Protein AF-A0A8S8YKF8-F1 (afdb_monomer_lite)

Radius of gyration: 20.19 Å; chains: 1; bounding box: 40×38×41 Å

pLDDT: mean 71.13, std 14.51, range [47.56, 96.25]

Foldseek 3Di:
DPPPVPPPPPPPPPPDDVVVVVVVVVVVVVVVVVQVVCCVVDPPDDRPVPVPVVCCVPVVVVVVVVPD

Structure (mmCIF, N/CA/C/O backbone):
data_AF-A0A8S8YKF8-F1
#
_entry.id   AF-A0A8S8YKF8-F1
#
loop_
_atom_site.group_PDB
_atom_site.id
_atom_site.type_symbol
_atom_site.label_atom_id
_atom_site.label_alt_id
_atom_site.label_comp_id
_atom_site.label_asym_id
_atom_site.label_entity_id
_atom_site.label_seq_id
_atom_site.pdbx_PDB_ins_code
_atom_site.Cartn_x
_atom_site.Cartn_y
_atom_site.Cartn_z
_atom_site.occupancy
_atom_site.B_iso_or_equiv
_atom_site.auth_seq_id
_atom_site.auth_comp_id
_atom_site.auth_asym_id
_atom_site.auth_atom_id
_atom_site.pdbx_PDB_model_num
ATOM 1 N N . MET A 1 1 ? 1.724 32.294 -21.409 1.00 47.56 1 MET A N 1
ATOM 2 C CA . MET A 1 1 ? 0.990 31.015 -21.429 1.00 47.56 1 MET A CA 1
ATOM 3 C C . MET A 1 1 ? 2.039 29.930 -21.515 1.00 47.56 1 MET A C 1
ATOM 5 O O . MET A 1 1 ? 2.851 29.998 -22.426 1.00 47.56 1 MET A O 1
ATOM 9 N N . PHE A 1 2 ? 2.115 29.050 -20.518 1.00 57.03 2 PHE A N 1
ATOM 10 C CA . PHE A 1 2 ? 2.966 27.865 -20.593 1.00 57.03 2 PHE A CA 1
ATOM 11 C C . PHE A 1 2 ? 2.191 26.821 -21.397 1.00 57.03 2 PHE A C 1
ATOM 13 O O . PHE A 1 2 ? 1.037 26.553 -21.073 1.00 57.03 2 PHE A O 1
ATOM 20 N N . ASP A 1 3 ? 2.783 26.333 -22.482 1.00 57.31 3 ASP A N 1
ATOM 21 C CA . ASP A 1 3 ? 2.198 25.304 -23.337 1.00 57.31 3 ASP A CA 1
ATOM 22 C C . ASP A 1 3 ? 2.107 23.992 -22.546 1.00 57.31 3 ASP A C 1
ATOM 24 O O . ASP A 1 3 ? 3.129 23.402 -22.195 1.00 57.31 3 ASP A O 1
ATOM 28 N N . GLU A 1 4 ? 0.892 23.515 -22.266 1.00 56.81 4 GLU A N 1
ATOM 29 C CA . GLU A 1 4 ? 0.668 22.194 -21.651 1.00 56.81 4 GLU A CA 1
ATOM 30 C C . GLU A 1 4 ? 1.170 21.045 -22.550 1.00 56.81 4 GLU A C 1
ATOM 32 O O . GLU A 1 4 ? 1.328 19.921 -22.087 1.00 56.81 4 GLU A O 1
ATOM 37 N N . SER A 1 5 ? 1.495 21.336 -23.816 1.00 60.22 5 SER A N 1
ATOM 38 C CA . SER A 1 5 ? 2.100 20.419 -24.789 1.00 60.22 5 SER A CA 1
ATOM 39 C 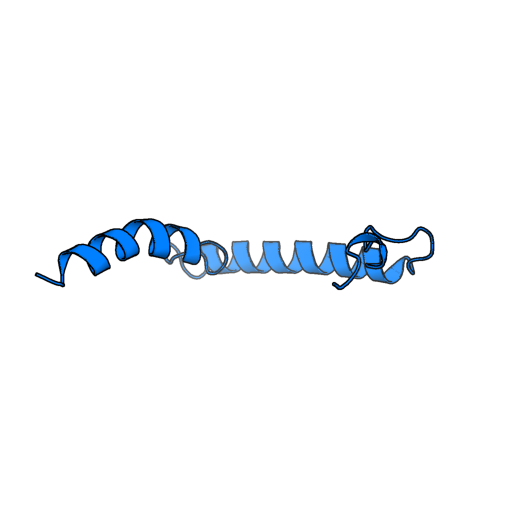C . SER A 1 5 ? 3.624 20.242 -24.650 1.00 60.22 5 SER A C 1
ATOM 41 O O . SER A 1 5 ? 4.203 19.399 -25.330 1.00 60.22 5 SER A O 1
ATOM 43 N N . MET A 1 6 ? 4.286 21.018 -23.778 1.00 57.06 6 MET A N 1
ATOM 44 C CA . MET A 1 6 ? 5.725 20.908 -23.475 1.00 57.06 6 MET A CA 1
ATOM 45 C C . MET A 1 6 ? 6.029 20.163 -22.171 1.00 57.06 6 MET A C 1
ATOM 47 O O . MET A 1 6 ? 7.192 20.056 -21.778 1.00 57.06 6 MET A O 1
ATOM 51 N N . LEU A 1 7 ? 5.011 19.661 -21.476 1.00 62.91 7 LEU A N 1
ATOM 52 C CA . LEU A 1 7 ? 5.234 18.800 -20.325 1.00 62.91 7 LEU A CA 1
ATOM 53 C C . LEU A 1 7 ? 5.624 17.417 -20.866 1.00 62.91 7 LEU A C 1
ATOM 55 O O . LEU A 1 7 ? 4.811 16.813 -21.566 1.00 62.91 7 LEU A O 1
ATOM 59 N N . PRO A 1 8 ? 6.859 16.929 -20.623 1.00 61.66 8 PRO A N 1
ATOM 60 C CA . PRO A 1 8 ? 7.246 15.597 -21.061 1.00 61.66 8 PRO A CA 1
ATOM 61 C C . PRO A 1 8 ? 6.244 14.603 -20.484 1.00 61.66 8 PRO A C 1
ATOM 63 O O . PRO A 1 8 ? 5.932 14.654 -19.293 1.00 61.66 8 PRO A O 1
ATOM 66 N N . ASP A 1 9 ? 5.718 13.745 -21.350 1.00 56.94 9 ASP A N 1
ATOM 67 C CA . ASP A 1 9 ? 4.778 12.700 -20.981 1.00 56.94 9 ASP A CA 1
ATOM 68 C C . ASP A 1 9 ? 5.484 11.793 -19.958 1.00 56.94 9 ASP A C 1
ATOM 70 O O . ASP A 1 9 ? 6.363 11.002 -20.292 1.00 56.94 9 ASP A O 1
ATOM 74 N N . VAL A 1 10 ? 5.181 11.974 -18.670 1.00 58.44 10 VAL A N 1
ATOM 75 C CA . VAL A 1 10 ? 5.768 11.216 -17.544 1.00 58.44 10 VAL A CA 1
ATOM 76 C C . VAL A 1 10 ? 5.219 9.784 -17.473 1.00 58.44 10 VAL A C 1
ATOM 78 O O . VAL A 1 10 ? 5.229 9.133 -16.427 1.00 58.44 10 VAL A O 1
ATOM 81 N N . THR A 1 11 ? 4.713 9.278 -18.593 1.00 62.53 11 THR A N 1
ATOM 82 C CA . THR A 1 11 ? 4.213 7.926 -18.775 1.00 62.53 11 THR A CA 1
ATOM 83 C C . THR A 1 11 ? 5.390 7.001 -19.069 1.00 62.53 11 THR A C 1
ATOM 85 O O . THR A 1 11 ? 5.648 6.667 -20.214 1.00 62.53 11 THR A O 1
ATOM 88 N N . LEU A 1 12 ? 6.123 6.614 -18.014 1.00 56.44 12 LEU A N 1
ATOM 89 C CA . LEU A 1 12 ? 7.118 5.526 -17.996 1.00 56.44 12 LEU A CA 1
ATOM 90 C C . LEU A 1 12 ? 7.841 5.335 -19.348 1.00 56.44 12 LEU A C 1
ATOM 92 O O . LEU A 1 12 ? 7.516 4.409 -20.096 1.00 56.44 12 LEU A O 1
ATOM 96 N N . GLY A 1 13 ? 8.780 6.225 -19.687 1.00 62.62 13 GLY A N 1
ATOM 97 C CA . GLY A 1 13 ? 9.477 6.175 -20.977 1.00 62.62 13 GLY A CA 1
ATOM 98 C C . GLY A 1 13 ? 10.105 4.797 -21.221 1.00 62.62 13 GLY A C 1
ATOM 99 O O . GLY A 1 13 ? 10.628 4.183 -20.289 1.00 62.62 13 GLY A O 1
ATOM 100 N N . GLU A 1 14 ? 10.051 4.285 -22.456 1.00 59.94 14 GLU A N 1
ATOM 101 C CA . GLU A 1 14 ? 10.591 2.956 -22.812 1.00 59.94 14 GLU A CA 1
ATOM 102 C C . GLU A 1 14 ? 12.054 2.744 -22.359 1.00 59.94 14 GLU A C 1
ATOM 104 O O . GLU A 1 14 ? 12.443 1.610 -22.086 1.00 59.94 14 GLU A O 1
ATOM 109 N N . ASP A 1 15 ? 12.815 3.831 -22.178 1.00 62.84 15 ASP A N 1
ATOM 110 C CA . ASP A 1 15 ? 14.205 3.870 -21.697 1.00 62.84 15 ASP A CA 1
ATOM 111 C C . ASP A 1 15 ? 14.380 3.937 -20.164 1.00 62.84 15 ASP A C 1
ATOM 113 O O . ASP A 1 15 ? 15.491 4.127 -19.660 1.00 62.84 15 ASP A O 1
ATOM 117 N N . GLU A 1 16 ? 13.316 3.795 -19.372 1.00 61.12 16 GLU A N 1
ATOM 118 C CA . GLU A 1 16 ? 13.462 3.794 -17.918 1.00 61.12 16 GLU A CA 1
ATOM 119 C C . GLU A 1 16 ? 14.266 2.586 -17.423 1.00 61.12 16 GLU A C 1
ATOM 121 O O . GLU A 1 16 ? 13.956 1.437 -17.771 1.00 61.12 16 GLU A O 1
ATOM 126 N N . PRO A 1 17 ? 15.258 2.803 -16.535 1.00 72.44 17 PRO A N 1
ATOM 127 C CA . PRO A 1 17 ? 16.048 1.713 -15.997 1.00 72.44 17 PRO A CA 1
ATOM 128 C C . PRO A 1 17 ? 15.111 0.734 -15.294 1.00 72.44 17 PRO A C 1
ATOM 130 O O . PRO A 1 17 ? 14.335 1.125 -14.422 1.00 72.44 17 PRO A O 1
ATOM 133 N N . ALA A 1 18 ? 15.210 -0.555 -15.633 1.00 73.06 18 ALA A N 1
ATOM 134 C CA . ALA A 1 18 ? 14.379 -1.614 -15.048 1.00 73.06 18 ALA A CA 1
ATOM 135 C C . ALA A 1 18 ? 14.342 -1.556 -13.506 1.00 73.06 18 ALA A C 1
ATOM 137 O O . ALA A 1 18 ? 13.334 -1.884 -12.882 1.00 73.06 18 ALA A O 1
ATOM 138 N N . MET A 1 19 ? 15.417 -1.051 -12.896 1.00 75.56 19 MET A N 1
ATOM 139 C CA . MET A 1 19 ? 15.523 -0.794 -11.463 1.00 75.56 19 MET A CA 1
ATOM 140 C C . MET A 1 19 ? 14.458 0.174 -10.915 1.00 75.56 19 MET A C 1
ATOM 142 O O . MET A 1 19 ? 13.955 -0.051 -9.819 1.00 75.56 19 MET A O 1
ATOM 146 N N . ALA A 1 20 ? 14.069 1.221 -11.649 1.00 79.31 20 ALA A N 1
ATOM 147 C CA . ALA A 1 20 ? 13.042 2.173 -11.214 1.00 79.31 20 ALA A CA 1
ATOM 148 C C . ALA A 1 20 ? 11.665 1.502 -11.091 1.00 79.31 20 ALA A C 1
ATOM 150 O O . ALA A 1 20 ? 10.973 1.676 -10.088 1.00 79.31 20 ALA A O 1
ATOM 151 N N . LYS A 1 21 ? 11.310 0.648 -12.059 1.00 80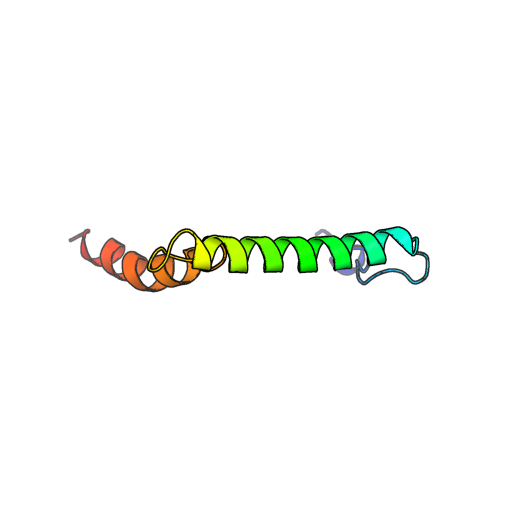.50 21 LYS A N 1
ATOM 152 C CA . LYS A 1 21 ? 10.067 -0.142 -12.040 1.00 80.50 21 LYS A CA 1
ATOM 153 C C . LYS A 1 21 ? 10.054 -1.126 -10.869 1.00 80.50 21 LYS A C 1
ATOM 155 O O . LYS A 1 21 ? 9.047 -1.254 -10.178 1.00 80.50 21 LYS A O 1
ATOM 160 N N . VAL A 1 22 ? 11.190 -1.767 -10.592 1.00 87.81 22 VAL A N 1
ATOM 161 C CA . VAL A 1 22 ? 11.343 -2.658 -9.432 1.00 87.81 22 VAL A CA 1
ATOM 162 C C . VAL A 1 22 ? 11.171 -1.889 -8.120 1.00 87.81 22 VAL A C 1
ATOM 164 O O . VAL A 1 22 ? 10.418 -2.331 -7.256 1.00 87.81 22 VAL A O 1
ATOM 167 N N . LEU A 1 23 ? 11.807 -0.724 -7.974 1.00 88.56 23 LEU A N 1
ATOM 168 C CA . LEU A 1 23 ? 11.671 0.110 -6.777 1.00 88.56 23 LEU A CA 1
ATOM 169 C C . LEU A 1 23 ? 10.234 0.598 -6.567 1.00 88.56 23 LEU A C 1
ATOM 171 O O . LEU A 1 23 ? 9.764 0.604 -5.432 1.00 88.56 23 LEU A O 1
ATOM 175 N N . LEU A 1 24 ? 9.519 0.943 -7.641 1.00 86.12 24 LEU A N 1
ATOM 176 C CA . LEU A 1 24 ? 8.106 1.318 -7.580 1.00 86.12 24 LEU A CA 1
ATOM 177 C C . LEU A 1 24 ? 7.241 0.160 -7.067 1.00 86.12 24 LEU A C 1
ATOM 179 O O . LEU A 1 24 ? 6.448 0.343 -6.145 1.00 86.12 24 LEU A O 1
ATOM 183 N N . VAL A 1 25 ? 7.435 -1.050 -7.595 1.00 90.81 25 VAL A N 1
ATOM 184 C CA . VAL A 1 25 ? 6.697 -2.241 -7.141 1.00 90.81 25 VAL A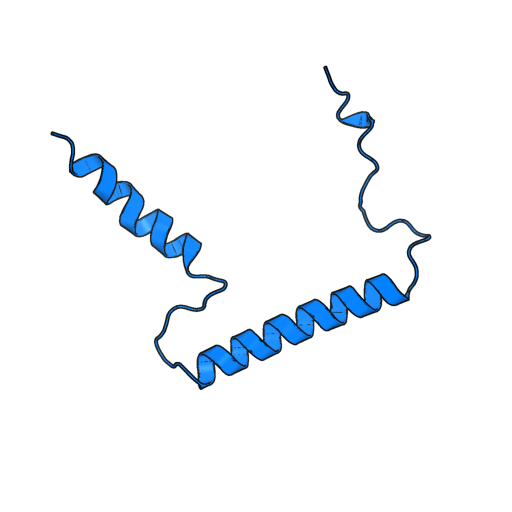 CA 1
ATOM 185 C C . VAL A 1 25 ? 7.014 -2.566 -5.680 1.00 90.81 25 VAL A C 1
ATOM 187 O O . VAL A 1 25 ? 6.102 -2.801 -4.887 1.00 90.81 25 VAL A O 1
ATOM 190 N N . VAL A 1 26 ? 8.291 -2.533 -5.293 1.00 94.19 26 VAL A N 1
ATOM 191 C CA . VAL A 1 26 ? 8.719 -2.775 -3.907 1.00 94.19 26 VAL A CA 1
ATOM 192 C C . VAL A 1 26 ? 8.147 -1.717 -2.962 1.00 94.19 26 VAL A C 1
ATOM 194 O O . VAL A 1 26 ? 7.706 -2.056 -1.865 1.00 94.19 26 VAL A O 1
ATOM 197 N N . SER A 1 27 ? 8.092 -0.453 -3.390 1.00 91.81 27 SER A N 1
ATOM 198 C CA . SER A 1 27 ? 7.497 0.640 -2.619 1.00 91.81 27 SER A CA 1
ATOM 199 C C . SER A 1 27 ? 6.008 0.406 -2.358 1.00 91.81 27 SER A C 1
ATOM 201 O O . SER A 1 27 ? 5.570 0.509 -1.211 1.00 91.81 27 SER A O 1
ATOM 203 N N . ILE A 1 28 ? 5.245 0.008 -3.381 1.00 92.75 28 ILE A N 1
ATOM 204 C CA . ILE A 1 28 ? 3.812 -0.288 -3.247 1.00 92.75 28 ILE A CA 1
ATOM 205 C C . ILE A 1 28 ? 3.590 -1.467 -2.293 1.00 92.75 28 ILE A C 1
ATOM 207 O O . ILE A 1 28 ? 2.786 -1.367 -1.366 1.00 92.75 28 ILE A O 1
ATOM 211 N N . LEU A 1 29 ? 4.328 -2.566 -2.472 1.00 96.25 29 LEU A N 1
ATOM 212 C CA . LEU A 1 29 ? 4.214 -3.740 -1.603 1.00 96.25 29 LEU A CA 1
ATOM 213 C C . LEU A 1 29 ? 4.587 -3.418 -0.150 1.00 96.25 29 LEU A C 1
ATOM 215 O O . LEU A 1 29 ? 3.894 -3.844 0.773 1.00 96.25 29 LEU A O 1
ATOM 219 N N . GLY A 1 30 ? 5.644 -2.628 0.058 1.00 94.81 30 GLY A N 1
ATOM 220 C CA . GLY A 1 30 ? 6.055 -2.164 1.381 1.00 94.81 30 GLY A CA 1
ATOM 221 C C . GLY A 1 30 ? 4.986 -1.302 2.053 1.00 94.81 30 GLY A C 1
ATOM 222 O O . GLY A 1 30 ? 4.650 -1.533 3.213 1.00 94.81 30 GLY A O 1
ATOM 223 N N . ALA A 1 31 ? 4.391 -0.362 1.316 1.00 92.75 31 ALA A N 1
ATOM 224 C CA . ALA A 1 31 ? 3.298 0.464 1.819 1.00 92.75 31 ALA A CA 1
ATOM 225 C C . ALA A 1 31 ? 2.077 -0.386 2.212 1.00 92.75 31 ALA A C 1
ATOM 227 O O . ALA A 1 31 ? 1.526 -0.204 3.297 1.00 92.75 31 ALA A O 1
ATOM 228 N N . MET A 1 32 ? 1.689 -1.362 1.383 1.00 92.94 32 MET A N 1
ATOM 229 C CA . MET A 1 32 ? 0.587 -2.278 1.696 1.00 92.94 32 MET A CA 1
ATOM 230 C C . MET A 1 32 ? 0.869 -3.118 2.945 1.00 92.94 32 MET A C 1
ATOM 232 O O . MET A 1 32 ? -0.002 -3.247 3.803 1.00 92.94 32 MET A O 1
ATOM 236 N N . ALA A 1 33 ? 2.083 -3.655 3.081 1.00 94.62 33 ALA A N 1
ATOM 237 C CA . ALA A 1 33 ? 2.473 -4.437 4.250 1.00 94.62 33 ALA A CA 1
ATOM 238 C C . ALA A 1 33 ? 2.402 -3.610 5.543 1.00 94.62 33 ALA A C 1
ATOM 240 O O . ALA A 1 33 ? 1.869 -4.083 6.545 1.00 94.62 33 ALA A O 1
ATOM 241 N N . LEU A 1 34 ? 2.880 -2.361 5.513 1.00 92.62 34 LEU A N 1
ATOM 242 C CA . LEU A 1 34 ? 2.797 -1.449 6.655 1.00 92.62 34 LEU A CA 1
ATOM 243 C C . LEU A 1 34 ? 1.350 -1.078 6.999 1.00 92.62 34 LEU A C 1
ATOM 245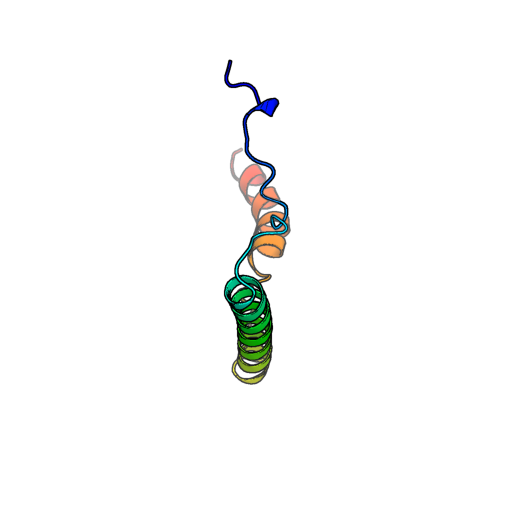 O O . LEU A 1 34 ? 1.016 -1.004 8.177 1.00 92.62 34 LEU A O 1
ATOM 249 N N . LEU A 1 35 ? 0.481 -0.897 6.000 1.00 89.25 35 LEU A N 1
ATOM 250 C CA . LEU A 1 35 ? -0.945 -0.634 6.224 1.00 89.25 35 LEU A CA 1
ATOM 251 C C . LEU A 1 35 ? -1.656 -1.826 6.875 1.00 89.25 35 LEU A C 1
ATOM 253 O O . LEU A 1 35 ? -2.433 -1.638 7.810 1.00 89.25 35 LEU A O 1
ATOM 257 N N . ILE A 1 36 ? -1.361 -3.047 6.425 1.00 90.00 36 ILE A N 1
ATOM 258 C CA . ILE A 1 36 ? -1.895 -4.275 7.030 1.00 90.00 36 ILE A CA 1
ATOM 259 C C . ILE A 1 36 ? -1.386 -4.416 8.467 1.00 90.00 36 ILE A C 1
ATOM 261 O O . ILE A 1 36 ? -2.174 -4.638 9.384 1.00 90.00 36 ILE A O 1
ATOM 265 N N . LEU A 1 37 ? -0.078 -4.243 8.678 1.00 91.81 37 LEU A N 1
ATOM 266 C CA . LEU A 1 37 ? 0.539 -4.317 9.999 1.00 91.81 37 LEU A CA 1
ATOM 267 C C . LEU A 1 37 ? -0.053 -3.274 10.959 1.00 91.81 37 LEU A C 1
ATOM 269 O O . LEU A 1 37 ? -0.343 -3.599 12.108 1.00 91.81 37 LEU A O 1
ATOM 273 N N . TYR A 1 38 ? -0.286 -2.048 10.485 1.00 86.81 38 TYR A N 1
ATOM 274 C CA . TYR A 1 38 ? -0.944 -0.994 11.253 1.00 86.81 38 TYR A CA 1
ATOM 275 C C . TYR A 1 38 ? -2.362 -1.393 11.675 1.00 86.81 38 TYR A C 1
ATOM 277 O O . TYR A 1 38 ? -2.701 -1.257 12.846 1.00 86.81 38 TYR A O 1
ATOM 285 N N . GLY A 1 39 ? -3.163 -1.945 10.757 1.00 84.94 39 GLY A N 1
ATOM 286 C CA . GLY A 1 39 ? -4.516 -2.413 11.072 1.00 84.94 39 GLY A CA 1
ATOM 287 C C . GLY A 1 39 ? -4.552 -3.535 12.117 1.00 84.94 39 GLY A C 1
ATOM 288 O O . GLY A 1 39 ? -5.501 -3.618 12.892 1.00 84.94 39 GLY A O 1
ATOM 289 N N . VAL A 1 40 ? -3.509 -4.373 12.176 1.00 89.50 40 VAL A N 1
ATOM 290 C CA . VAL A 1 40 ? -3.361 -5.417 13.206 1.00 89.50 40 VAL A CA 1
ATOM 291 C C . VAL A 1 40 ? -2.907 -4.833 14.547 1.00 89.50 40 VAL A C 1
ATOM 293 O O . VAL A 1 40 ? -3.419 -5.234 15.590 1.00 89.50 40 VAL A O 1
ATOM 296 N N . LEU A 1 41 ? -1.948 -3.903 14.537 1.00 88.44 41 LEU A N 1
ATOM 297 C CA . LEU A 1 41 ? -1.413 -3.271 15.750 1.00 88.44 41 LEU A CA 1
ATOM 298 C C . LEU A 1 41 ? -2.424 -2.345 16.429 1.00 88.44 41 LEU A C 1
ATOM 300 O O . LEU A 1 41 ? -2.462 -2.272 17.655 1.00 88.44 41 LEU A O 1
ATOM 304 N N . PHE A 1 42 ? -3.228 -1.639 15.637 1.00 85.75 42 PHE A N 1
ATOM 305 C CA . PHE A 1 42 ? -4.177 -0.639 16.109 1.00 85.75 42 PHE A CA 1
ATOM 306 C C . PHE A 1 42 ? -5.581 -0.943 15.563 1.00 85.75 42 PHE A C 1
ATOM 308 O O . PHE A 1 42 ? -6.073 -0.285 14.643 1.00 85.75 42 PHE A O 1
ATOM 315 N N . PRO A 1 43 ? -6.258 -1.970 16.102 1.00 76.88 43 PRO A N 1
ATOM 316 C CA . PRO A 1 43 ? -7.614 -2.291 15.685 1.00 76.88 43 PRO A CA 1
ATOM 317 C C . PRO A 1 43 ? -8.573 -1.156 16.074 1.00 76.88 43 PRO A C 1
ATOM 319 O O . PRO A 1 43 ? -8.601 -0.716 17.222 1.00 76.88 43 PRO A O 1
ATOM 322 N N . GLY A 1 44 ? -9.377 -0.686 15.118 1.00 74.19 44 GLY A N 1
ATOM 323 C CA . GLY A 1 44 ? -10.376 0.369 15.338 1.00 74.19 44 GLY A CA 1
ATOM 324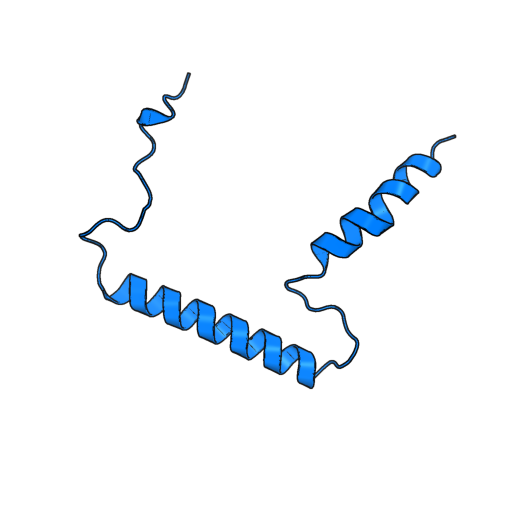 C C . GLY A 1 44 ? -9.853 1.808 15.252 1.00 74.19 44 GLY A C 1
ATOM 325 O O . GLY A 1 44 ? -10.644 2.731 15.423 1.00 74.19 44 GLY A O 1
ATOM 326 N N . SER A 1 45 ? -8.563 2.021 14.969 1.00 72.12 45 SER A N 1
ATOM 327 C CA . SER A 1 45 ? -8.040 3.345 14.610 1.00 72.12 45 SER A CA 1
ATOM 328 C C . SER A 1 45 ? -8.167 3.607 13.110 1.00 72.12 45 SER A C 1
ATOM 330 O O . SER A 1 45 ? -8.008 2.688 12.302 1.00 72.12 45 SER A O 1
ATOM 332 N N . ASP A 1 46 ? -8.399 4.864 12.734 1.00 71.12 46 ASP A N 1
ATOM 333 C CA . ASP A 1 46 ? -8.472 5.274 11.332 1.00 71.12 46 ASP A CA 1
ATOM 334 C C . ASP A 1 46 ? -7.191 4.911 10.573 1.00 71.12 46 ASP A C 1
ATOM 336 O O . ASP A 1 46 ? -6.075 5.178 11.021 1.00 71.12 46 ASP A O 1
ATOM 340 N N . ILE A 1 47 ? -7.346 4.317 9.388 1.00 71.69 47 ILE A N 1
ATOM 341 C CA . ILE A 1 47 ? -6.208 3.957 8.544 1.00 71.69 47 ILE A CA 1
ATOM 342 C C . ILE A 1 47 ? -5.546 5.259 8.052 1.00 71.69 47 ILE A C 1
ATOM 344 O O . ILE A 1 47 ? -6.207 6.049 7.367 1.00 71.69 47 ILE A O 1
ATOM 348 N N . PRO A 1 48 ? -4.246 5.492 8.318 1.00 69.25 48 PRO A N 1
ATOM 349 C CA . PRO A 1 48 ? -3.574 6.762 8.028 1.00 69.25 48 PRO A CA 1
ATOM 350 C C . PRO A 1 48 ? -3.555 7.130 6.535 1.00 69.25 48 PRO A C 1
ATOM 352 O O . PRO A 1 48 ? -3.450 8.305 6.200 1.00 69.25 48 PRO A O 1
ATOM 355 N N . ALA A 1 49 ? -3.726 6.160 5.632 1.00 65.38 49 ALA A N 1
ATOM 356 C CA . ALA A 1 49 ? -3.862 6.401 4.192 1.00 65.38 49 ALA A CA 1
ATOM 357 C C . ALA A 1 49 ? -5.288 6.783 3.732 1.00 65.38 49 ALA A C 1
ATOM 359 O O . ALA A 1 49 ? -5.457 7.240 2.605 1.00 65.38 49 ALA A O 1
ATOM 360 N N . LEU A 1 50 ? -6.317 6.603 4.571 1.00 62.16 50 LEU A N 1
ATOM 361 C CA . LEU A 1 50 ? -7.732 6.814 4.218 1.00 62.16 50 LEU A CA 1
ATOM 362 C C . LEU A 1 50 ? -8.418 7.929 5.035 1.00 62.16 50 LEU A C 1
ATOM 364 O O . LEU A 1 50 ? -9.508 8.370 4.668 1.00 62.16 50 LEU A O 1
ATOM 368 N N . GLY A 1 51 ? -7.789 8.424 6.107 1.00 58.75 51 GLY A N 1
ATOM 369 C CA . GLY A 1 51 ? -8.399 9.364 7.063 1.00 58.75 51 GLY A CA 1
ATOM 370 C C . GLY A 1 51 ? -8.785 10.752 6.516 1.00 58.75 51 GLY A C 1
ATOM 371 O O . GLY A 1 51 ? -9.655 11.412 7.082 1.00 58.75 51 GLY A O 1
ATOM 372 N N . THR A 1 52 ? -8.212 11.203 5.394 1.00 57.69 52 THR A N 1
ATOM 373 C CA . THR A 1 52 ? -8.524 12.532 4.820 1.00 57.69 52 THR A CA 1
ATOM 374 C C . THR A 1 52 ? -9.922 12.615 4.190 1.00 57.69 52 THR A C 1
ATOM 376 O O . THR A 1 52 ? -10.570 13.658 4.288 1.00 57.69 52 THR A O 1
ATOM 379 N N . TRP A 1 53 ? -10.434 11.535 3.592 1.00 54.03 53 TRP A N 1
ATOM 380 C CA . TRP A 1 53 ? -11.716 11.569 2.870 1.00 54.03 53 TRP A CA 1
ATOM 381 C C . TRP A 1 53 ? -12.924 11.648 3.811 1.00 54.03 53 TRP A C 1
ATOM 383 O O . TRP A 1 53 ? -13.866 12.405 3.561 1.00 54.03 53 TRP A O 1
ATOM 393 N N . TYR A 1 54 ? -12.872 10.931 4.936 1.00 54.56 54 TYR A N 1
ATOM 394 C CA . TYR A 1 54 ? -13.927 10.973 5.953 1.00 54.56 54 TYR A CA 1
ATOM 395 C C . TYR A 1 54 ? -13.923 12.291 6.734 1.00 54.56 54 TYR A C 1
ATOM 397 O O . TYR A 1 54 ? -14.984 12.825 7.051 1.00 54.56 54 TYR A O 1
ATOM 405 N N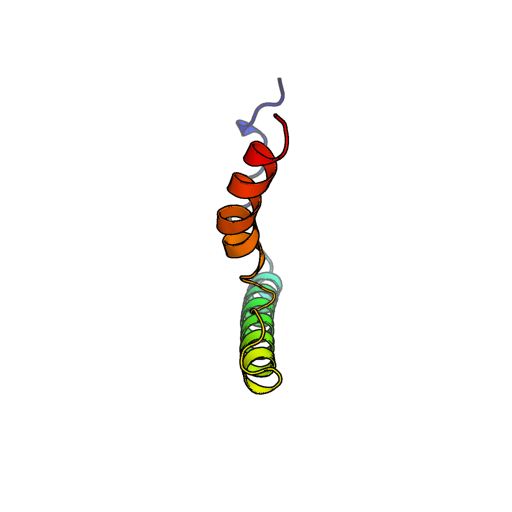 . ARG A 1 55 ? -12.746 12.885 6.981 1.00 60.84 55 ARG A N 1
ATOM 406 C CA . ARG A 1 55 ? -12.660 14.179 7.670 1.00 60.84 55 ARG A CA 1
ATOM 407 C C . ARG A 1 55 ? -13.228 15.320 6.827 1.00 60.84 55 ARG A C 1
ATOM 409 O O . ARG A 1 55 ? -13.922 16.168 7.373 1.00 60.84 55 ARG A O 1
ATOM 416 N N . PHE A 1 56 ? -12.993 15.330 5.514 1.00 58.88 56 PHE A N 1
ATOM 417 C CA . PHE A 1 56 ? -13.537 16.372 4.637 1.00 58.88 56 PHE A CA 1
ATOM 418 C C . PHE A 1 56 ? -15.063 16.272 4.487 1.00 58.88 56 PHE A C 1
ATOM 420 O O . PHE A 1 56 ? -15.753 17.275 4.594 1.00 58.88 56 PHE A O 1
ATOM 427 N N . SER A 1 57 ? -15.612 15.068 4.319 1.00 59.50 57 SER A N 1
ATOM 428 C CA . SER A 1 57 ? -17.058 14.876 4.119 1.00 59.50 57 SER A CA 1
ATOM 429 C C . SER A 1 57 ? -17.902 15.064 5.389 1.00 59.50 57 SER A C 1
ATOM 431 O O . SER A 1 57 ? -19.057 15.470 5.287 1.00 59.50 57 SER A O 1
ATOM 433 N N . VAL A 1 58 ? -17.340 14.819 6.578 1.00 62.47 58 VAL A N 1
ATOM 434 C CA . VAL A 1 58 ? -18.066 14.944 7.857 1.00 62.47 58 VAL A CA 1
ATOM 435 C C . VAL A 1 58 ? -17.850 16.303 8.535 1.00 62.47 58 VAL A C 1
ATOM 437 O O . VAL A 1 58 ? -18.789 16.843 9.112 1.00 62.47 58 VAL A O 1
ATOM 440 N N . VAL A 1 59 ? -16.647 16.890 8.463 1.00 63.69 59 VAL A N 1
ATOM 441 C CA . VAL A 1 59 ? -16.323 18.140 9.187 1.00 63.69 59 VAL A CA 1
ATOM 442 C C . VAL A 1 59 ? -16.594 19.398 8.357 1.00 63.69 59 VAL A C 1
ATOM 444 O O . VAL A 1 59 ? -17.048 20.395 8.918 1.00 63.69 59 VAL A O 1
ATOM 447 N N . TRP A 1 60 ? -16.375 19.377 7.036 1.00 54.69 60 TRP A N 1
ATOM 448 C CA . TRP A 1 60 ? -16.626 20.538 6.167 1.00 54.69 60 TRP A CA 1
ATOM 449 C C . TRP A 1 60 ? -18.055 21.108 6.275 1.00 54.69 60 TRP A C 1
ATOM 451 O O . TRP A 1 60 ? -18.175 22.316 6.477 1.00 54.69 60 TRP A O 1
ATOM 461 N N . PRO A 1 61 ? -19.140 20.301 6.263 1.00 59.03 61 PRO A N 1
ATOM 462 C CA . PRO A 1 61 ? -20.493 20.853 6.381 1.00 59.03 61 PRO A CA 1
ATOM 463 C C . PRO A 1 61 ? -20.786 21.472 7.759 1.00 59.03 61 PRO A C 1
ATOM 465 O O . PRO A 1 61 ? -21.643 22.343 7.862 1.00 59.03 61 PRO A O 1
ATOM 468 N N . THR A 1 62 ? -20.068 21.073 8.818 1.00 61.38 62 THR A N 1
ATOM 469 C CA . THR A 1 62 ? -20.233 21.662 10.164 1.00 61.38 62 THR A CA 1
ATOM 470 C C . THR A 1 62 ? -19.480 22.978 10.360 1.00 61.38 62 THR A C 1
ATOM 472 O O . THR A 1 62 ? -19.814 23.743 11.264 1.00 61.38 62 THR A O 1
ATOM 475 N N . ALA A 1 63 ? -18.481 23.269 9.520 1.00 60.00 63 ALA A N 1
ATOM 476 C CA . ALA A 1 63 ? -17.717 24.513 9.593 1.00 60.00 63 ALA A CA 1
ATOM 477 C C . ALA A 1 63 ? -18.503 25.715 9.036 1.00 60.00 63 ALA A C 1
ATOM 479 O O . ALA A 1 63 ? -18.328 26.832 9.520 1.00 60.00 63 ALA A O 1
ATOM 480 N N . GLU A 1 64 ? -19.404 25.491 8.073 1.00 56.78 64 GLU A N 1
ATOM 481 C CA . GLU A 1 64 ? -20.229 26.555 7.479 1.00 56.78 64 GLU A CA 1
ATOM 482 C C . GLU A 1 64 ? -21.444 26.927 8.348 1.00 56.78 64 GLU A C 1
ATOM 484 O O . GLU A 1 64 ? -21.882 28.073 8.341 1.00 56.78 64 GLU A O 1
ATOM 489 N N . SER A 1 65 ? -21.949 26.008 9.178 1.00 59.72 65 SER A N 1
ATOM 490 C CA . SER A 1 65 ? -23.091 26.262 10.075 1.00 59.72 65 SER A CA 1
ATOM 491 C C . SER A 1 65 ? -22.747 27.025 11.365 1.00 59.72 65 SER A C 1
ATOM 493 O O . SER A 1 65 ? -23.637 27.293 12.166 1.00 59.72 65 SER A O 1
ATOM 495 N N . GLY A 1 66 ? -21.466 27.332 11.605 1.00 58.69 66 GLY A N 1
ATOM 496 C CA . GLY A 1 66 ? -20.987 28.039 12.803 1.00 58.69 66 GLY A CA 1
ATOM 497 C C . GLY A 1 66 ? -20.802 29.552 12.637 1.00 58.69 66 GLY A C 1
ATOM 498 O O . GLY A 1 66 ? -20.412 30.216 13.593 1.00 58.69 66 GLY A O 1
ATOM 499 N N . PHE A 1 67 ? -21.059 30.094 11.443 1.00 59.69 67 PHE A N 1
ATOM 500 C CA . PHE A 1 67 ? -21.033 31.530 11.151 1.00 59.69 67 PHE A CA 1
ATOM 501 C C . PHE A 1 67 ? -22.453 32.023 10.829 1.00 59.69 67 PHE A C 1
ATOM 503 O O . PHE A 1 67 ? -22.797 32.267 9.675 1.00 59.69 67 PHE A O 1
ATOM 510 N N . SER A 1 68 ? -23.284 32.164 11.862 1.00 49.06 68 SER A N 1
ATOM 511 C CA . SER A 1 68 ? -24.474 33.024 11.860 1.00 49.06 68 SER A CA 1
ATOM 512 C C . SER A 1 68 ? -24.694 33.627 13.236 1.00 49.06 68 SER A C 1
ATOM 514 O O . SER A 1 68 ? -24.304 32.987 14.236 1.00 49.06 68 SER A O 1
#

Sequence (68 aa):
MFDESMLPDVTLGEDEPAMAKVLLVVSILGAMALLILYGVLFPGSDIPALGTWYRFSVVWPTAESGFS

Secondary structure (DSSP, 8-state):
---GGGS---S--TT--HHHHHHHHHHHHHHHHHHHHHHHHSTTSPPTTTHHHHHHHHHHHHHHTT--